Protein AF-A0A9D6XQI2-F1 (afdb_monomer)

Secondary structure (DSSP, 8-state):
-EEEEES---HHHHHHHHHTTEEEEEESS--HHHHHHHHHHHHSS----------------

Radius of gyration: 15.55 Å; Cα contacts (8 Å, |Δi|>4): 38; chains: 1; bounding box: 30×27×50 Å

Foldseek 3Di:
DAEAEEQDCDPVNVVVCVVVVHPYYHHPPDDPVRVVVVVCCVPPDPDPDDPPPDDDDDDDD

Solvent-accessible surface area (backbone atoms only — not comparable to full-atom values): 4072 Å² total; per-residue (Å²): 140,42,75,47,78,36,73,77,68,46,72,68,56,47,53,51,39,47,76,72,62,39,75,43,78,45,58,50,89,67,56,71,67,58,54,51,52,50,51,48,66,71,71,41,81,79,71,77,77,72,80,84,84,74,79,79,80,82,84,80,135

Mean predicted aligned error: 10.52 Å

Structure (mmCIF, N/CA/C/O backbone):
data_AF-A0A9D6XQI2-F1
#
_entry.id   AF-A0A9D6XQI2-F1
#
loop_
_atom_site.group_PDB
_atom_site.id
_atom_site.type_symbol
_atom_site.label_atom_id
_atom_site.label_alt_id
_atom_site.label_comp_id
_atom_site.label_asym_id
_atom_site.label_entity_id
_atom_site.label_seq_id
_atom_site.pdbx_PDB_ins_code
_atom_site.Cartn_x
_atom_site.Cartn_y
_atom_site.Cartn_z
_atom_site.occupancy
_atom_site.B_iso_or_equiv
_atom_site.auth_seq_id
_atom_site.auth_comp_id
_atom_site.auth_asym_id
_atom_site.auth_atom_id
_atom_site.pdbx_PDB_model_num
ATOM 1 N N . PRO A 1 1 ? -3.793 7.523 7.246 1.00 87.19 1 PRO A N 1
ATOM 2 C CA . PRO A 1 1 ? -3.041 6.265 7.012 1.00 87.19 1 PRO A CA 1
ATOM 3 C C . PRO A 1 1 ? -1.749 6.573 6.246 1.00 87.19 1 PRO A C 1
ATOM 5 O O . PRO A 1 1 ? -1.762 7.470 5.407 1.00 87.19 1 PRO A O 1
ATOM 8 N N . VAL A 1 2 ? -0.653 5.870 6.543 1.00 90.69 2 VAL A N 1
ATOM 9 C CA . VAL A 1 2 ? 0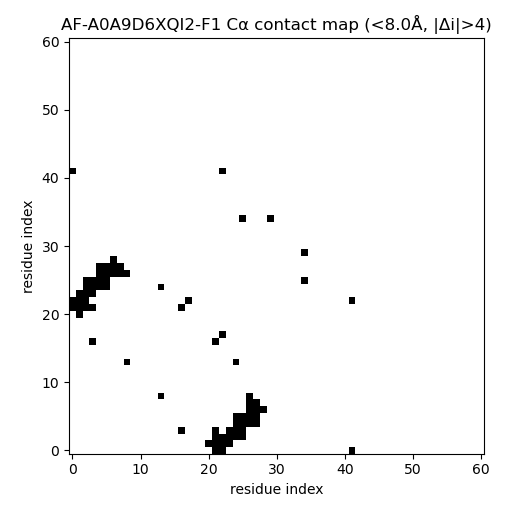.650 6.079 5.885 1.00 90.69 2 VAL A CA 1
ATOM 10 C C . VAL A 1 2 ? 1.031 4.835 5.084 1.00 90.69 2 VAL A C 1
ATOM 12 O O . VAL A 1 2 ? 0.948 3.719 5.597 1.00 90.69 2 VAL A O 1
ATOM 15 N N . LEU A 1 3 ? 1.453 5.040 3.834 1.00 92.62 3 LEU A N 1
ATOM 16 C CA . LEU A 1 3 ? 1.975 4.027 2.915 1.00 92.62 3 LEU A CA 1
ATOM 17 C C . LEU A 1 3 ? 3.439 4.367 2.600 1.00 92.62 3 LEU A C 1
ATOM 19 O O . LEU A 1 3 ? 3.713 5.437 2.059 1.00 92.62 3 LEU A O 1
ATOM 23 N N . LEU A 1 4 ? 4.374 3.476 2.928 1.00 93.56 4 LEU A N 1
ATOM 24 C CA . LEU A 1 4 ? 5.796 3.652 2.618 1.00 93.56 4 LEU A CA 1
ATOM 25 C C . LEU A 1 4 ? 6.122 3.036 1.254 1.00 93.56 4 LEU A C 1
ATOM 27 O O . LEU A 1 4 ? 5.773 1.887 1.011 1.00 93.56 4 LEU A O 1
ATOM 31 N N . VAL A 1 5 ? 6.838 3.761 0.389 1.00 94.06 5 VAL A N 1
ATOM 32 C CA . VAL A 1 5 ? 7.303 3.252 -0.913 1.00 94.06 5 VAL A CA 1
ATOM 33 C C . VAL A 1 5 ? 8.823 3.401 -1.015 1.00 94.06 5 VAL A C 1
ATOM 35 O O . VAL A 1 5 ? 9.322 4.520 -1.149 1.00 94.06 5 VAL A O 1
ATOM 38 N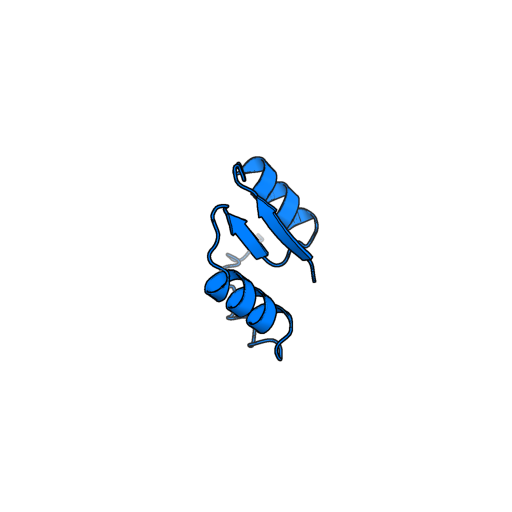 N . SER A 1 6 ? 9.572 2.296 -0.970 1.00 92.19 6 SER A N 1
ATOM 39 C CA . SER A 1 6 ? 11.048 2.314 -0.923 1.00 92.19 6 SER A CA 1
ATOM 40 C C . SER A 1 6 ? 11.679 1.249 -1.822 1.00 92.19 6 SER A C 1
ATOM 42 O O . SER A 1 6 ? 11.157 0.154 -1.928 1.00 92.19 6 SER A O 1
ATOM 44 N N . ALA A 1 7 ? 12.808 1.541 -2.471 1.00 90.75 7 ALA A N 1
ATOM 45 C CA . ALA A 1 7 ? 13.541 0.555 -3.283 1.00 90.75 7 ALA A CA 1
ATOM 46 C C . ALA A 1 7 ? 14.386 -0.419 -2.440 1.00 90.75 7 ALA A C 1
ATOM 48 O O . ALA A 1 7 ? 14.748 -1.490 -2.905 1.00 90.75 7 ALA A O 1
ATOM 49 N N . LEU A 1 8 ? 14.724 -0.023 -1.210 1.00 81.75 8 LEU A N 1
ATOM 50 C CA . LEU A 1 8 ? 15.609 -0.745 -0.295 1.00 81.75 8 LEU A CA 1
ATOM 51 C C . LEU A 1 8 ? 14.991 -0.698 1.104 1.00 81.75 8 LEU A C 1
ATOM 53 O O . LEU A 1 8 ? 15.484 -0.026 2.011 1.00 81.75 8 LEU A O 1
ATOM 57 N N . ALA A 1 9 ? 13.840 -1.347 1.266 1.00 80.75 9 ALA A N 1
ATOM 58 C CA . ALA A 1 9 ? 13.232 -1.514 2.578 1.00 80.75 9 ALA A CA 1
ATOM 59 C C . ALA A 1 9 ? 13.886 -2.715 3.275 1.00 80.75 9 ALA A C 1
ATOM 61 O O . ALA A 1 9 ? 13.363 -3.827 3.208 1.00 80.75 9 ALA A O 1
ATOM 62 N N . SER A 1 10 ? 15.030 -2.493 3.934 1.00 87.06 10 SER A N 1
ATOM 63 C CA . SER A 1 10 ? 15.623 -3.509 4.813 1.00 87.06 10 SER A CA 1
ATOM 64 C C . SER A 1 10 ? 14.622 -3.934 5.894 1.00 87.06 10 SER A C 1
ATOM 66 O O . SER A 1 10 ? 13.702 -3.184 6.234 1.00 87.06 10 SER A O 1
ATOM 68 N N . GLU A 1 11 ? 14.800 -5.125 6.468 1.00 87.56 11 GLU A N 1
ATOM 69 C CA . GLU A 1 11 ? 13.927 -5.596 7.553 1.00 87.56 11 GLU A CA 1
ATOM 70 C C . GLU A 1 11 ? 13.889 -4.628 8.743 1.00 87.56 11 GLU A C 1
ATOM 72 O O . GLU A 1 11 ? 12.831 -4.403 9.325 1.00 8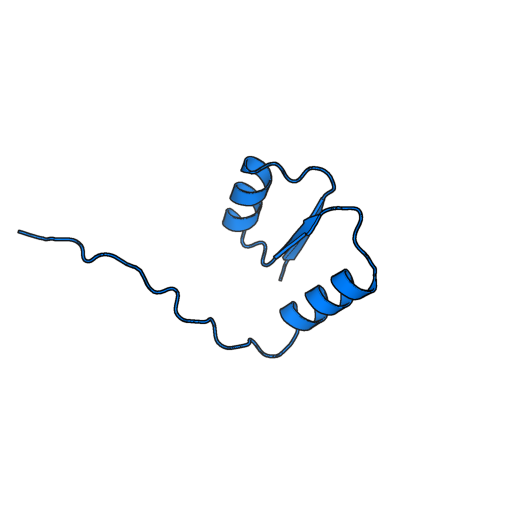7.56 11 GLU A O 1
ATOM 77 N N . GLU A 1 12 ? 15.002 -3.957 9.041 1.00 91.44 12 GLU A N 1
ATOM 78 C CA . GLU A 1 12 ? 15.062 -2.922 10.075 1.00 91.44 12 GLU A CA 1
ATOM 79 C C . GLU A 1 12 ? 14.159 -1.721 9.744 1.00 91.44 12 GLU A C 1
ATOM 81 O O . GLU A 1 12 ? 13.361 -1.280 10.576 1.00 91.44 12 GLU A O 1
ATOM 86 N N . VAL A 1 13 ? 14.208 -1.233 8.500 1.00 89.31 13 VAL A N 1
ATOM 87 C CA . VAL A 1 13 ? 13.340 -0.143 8.028 1.00 89.31 13 VAL A CA 1
ATOM 88 C C . VAL A 1 13 ? 11.873 -0.567 8.066 1.00 89.31 13 VAL A C 1
ATOM 90 O O . VAL A 1 13 ? 11.014 0.220 8.470 1.00 89.31 13 VAL A O 1
ATOM 93 N N . ARG A 1 14 ? 11.569 -1.817 7.699 1.00 89.38 14 ARG A N 1
ATOM 94 C CA . ARG A 1 14 ? 10.206 -2.369 7.748 1.00 89.38 14 ARG A CA 1
ATOM 95 C C . ARG A 1 14 ? 9.693 -2.465 9.179 1.00 89.38 14 ARG A C 1
ATOM 97 O O . ARG A 1 14 ? 8.569 -2.039 9.446 1.00 89.38 14 ARG A O 1
ATOM 104 N N . ALA A 1 15 ? 10.507 -2.974 10.100 1.00 90.38 15 ALA A N 1
ATOM 105 C CA . ALA A 1 15 ? 10.175 -3.058 11.518 1.00 90.38 15 ALA A CA 1
ATOM 106 C C . ALA A 1 15 ? 9.922 -1.666 12.110 1.00 90.38 15 ALA A C 1
ATOM 108 O O . ALA A 1 15 ? 8.901 -1.443 12.768 1.00 90.38 15 ALA A O 1
ATOM 109 N N . ARG A 1 16 ? 10.790 -0.696 11.797 1.00 91.62 16 ARG A N 1
ATOM 110 C CA . ARG A 1 16 ? 10.622 0.682 12.259 1.00 91.62 16 ARG A CA 1
ATOM 11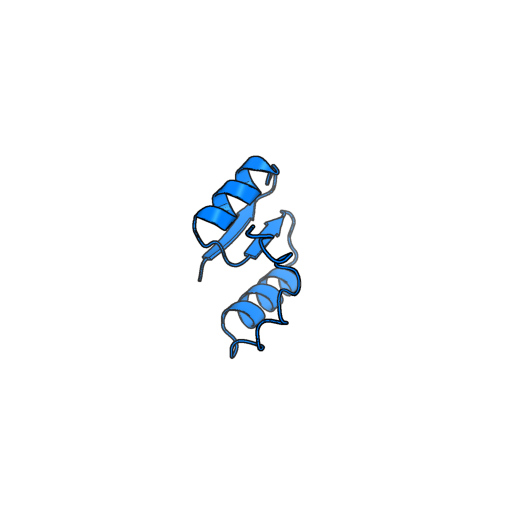1 C C . ARG A 1 16 ? 9.362 1.324 11.689 1.00 91.62 16 ARG A C 1
ATOM 113 O O . ARG A 1 16 ? 8.593 1.909 12.446 1.00 91.62 16 ARG A O 1
ATOM 120 N N . ALA A 1 17 ? 9.108 1.175 10.392 1.00 91.25 17 ALA A N 1
ATOM 121 C CA . ALA A 1 17 ? 7.905 1.688 9.745 1.00 91.25 17 ALA A CA 1
ATOM 122 C C . ALA A 1 17 ? 6.627 1.130 10.394 1.00 91.25 17 ALA A C 1
ATOM 124 O O . ALA A 1 17 ? 5.729 1.899 10.738 1.00 91.25 17 ALA A O 1
ATOM 125 N N . ARG A 1 18 ? 6.573 -0.185 10.650 1.00 88.69 18 ARG A N 1
ATOM 126 C CA . ARG A 1 18 ? 5.449 -0.813 11.366 1.00 88.69 18 ARG A CA 1
ATOM 127 C C . ARG A 1 18 ? 5.270 -0.226 12.769 1.00 88.69 18 ARG A C 1
ATOM 129 O O . ARG A 1 18 ? 4.153 0.131 13.126 1.00 88.69 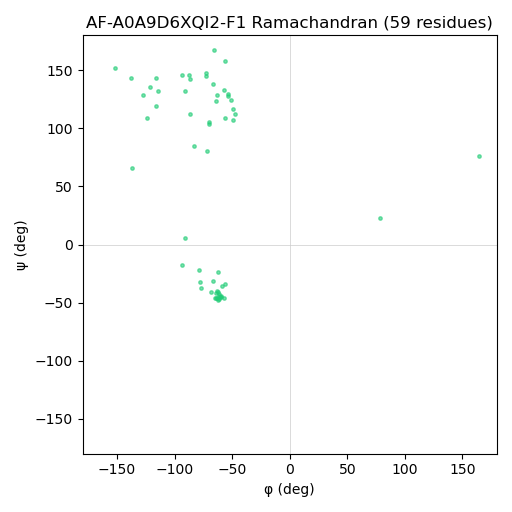18 ARG A O 1
ATOM 136 N N . SER A 1 19 ? 6.356 -0.037 13.527 1.00 92.75 19 SER A N 1
ATOM 137 C CA . SER A 1 19 ? 6.293 0.567 14.873 1.00 92.75 19 SER A CA 1
ATOM 138 C C . SER A 1 19 ? 5.773 2.012 14.887 1.00 92.75 19 SER A C 1
ATOM 140 O O . SER A 1 19 ? 5.252 2.467 15.899 1.00 92.75 19 SER A O 1
ATOM 142 N N . LEU A 1 20 ? 5.890 2.727 13.764 1.00 93.00 20 LEU A N 1
ATOM 143 C CA . LEU A 1 20 ? 5.405 4.099 13.591 1.00 93.00 20 LEU A CA 1
ATOM 144 C C . LEU A 1 20 ? 3.966 4.161 13.046 1.00 93.00 20 LEU A C 1
ATOM 146 O O . LEU A 1 20 ? 3.480 5.244 12.727 1.00 93.00 20 LEU A O 1
ATOM 150 N N . GLY A 1 21 ? 3.286 3.019 12.908 1.00 89.69 21 GLY A N 1
ATOM 151 C CA . GLY A 1 21 ? 1.911 2.959 12.407 1.00 89.69 21 GLY A CA 1
ATOM 152 C C . GLY A 1 21 ? 1.796 3.077 10.885 1.00 89.69 21 GLY A C 1
ATOM 153 O O . GLY A 1 21 ? 0.743 3.459 10.369 1.00 89.69 21 GLY A O 1
ATOM 154 N N . VAL A 1 22 ? 2.862 2.759 10.138 1.00 90.62 22 VAL A N 1
ATOM 155 C CA . VAL A 1 22 ? 2.761 2.599 8.683 1.00 90.62 22 VAL A CA 1
ATOM 156 C C . VAL A 1 22 ? 1.846 1.416 8.382 1.00 90.62 22 VAL A C 1
ATOM 158 O O . VAL A 1 22 ? 2.091 0.291 8.808 1.00 90.62 22 VAL A O 1
ATOM 161 N N . VAL A 1 23 ? 0.796 1.681 7.611 1.00 87.69 23 VAL A N 1
ATOM 162 C CA . VAL A 1 23 ? -0.283 0.726 7.327 1.00 87.69 23 VAL A CA 1
ATOM 163 C C . VAL A 1 23 ? 0.153 -0.290 6.271 1.00 87.69 23 VAL A C 1
ATOM 165 O O . VAL A 1 23 ? -0.270 -1.446 6.285 1.00 87.69 23 VAL A O 1
ATOM 168 N N . ARG A 1 24 ? 1.008 0.135 5.335 1.00 91.19 24 ARG A N 1
ATOM 169 C CA . ARG A 1 24 ? 1.509 -0.685 4.227 1.00 91.19 24 ARG A CA 1
ATOM 170 C C . ARG A 1 24 ? 2.891 -0.220 3.769 1.00 91.19 24 ARG A C 1
ATOM 172 O O . ARG A 1 24 ? 3.217 0.962 3.856 1.00 91.19 24 ARG A O 1
ATOM 179 N N . ILE A 1 25 ? 3.677 -1.150 3.232 1.00 92.38 25 ILE A N 1
ATOM 180 C CA . ILE A 1 25 ? 4.986 -0.891 2.622 1.00 92.38 25 ILE A CA 1
ATOM 181 C C . ILE A 1 25 ? 4.986 -1.519 1.224 1.00 92.38 25 ILE A C 1
ATOM 183 O O . ILE A 1 25 ? 4.651 -2.695 1.096 1.00 92.38 25 ILE A O 1
ATOM 187 N N . LEU A 1 26 ? 5.357 -0.751 0.201 1.00 93.12 26 LEU A N 1
ATOM 188 C CA . LEU A 1 26 ? 5.559 -1.204 -1.177 1.00 93.12 26 LEU A CA 1
ATOM 189 C C . LEU A 1 26 ? 7.023 -1.021 -1.575 1.00 93.12 26 LEU A C 1
ATOM 191 O O . LEU A 1 26 ? 7.656 -0.028 -1.206 1.00 93.12 26 LEU A O 1
ATOM 195 N N . GLU A 1 27 ? 7.547 -1.964 -2.353 1.00 92.62 27 GLU A N 1
ATOM 196 C CA . GLU A 1 27 ? 8.892 -1.855 -2.908 1.00 92.62 27 GLU A CA 1
ATOM 197 C C . GLU A 1 27 ? 8.896 -1.241 -4.300 1.00 92.62 27 GLU A C 1
ATOM 199 O O . GLU A 1 27 ? 7.968 -1.437 -5.079 1.00 92.62 27 GLU A O 1
ATOM 204 N N . LYS A 1 28 ? 9.944 -0.473 -4.607 1.00 93.38 28 LYS A N 1
ATOM 205 C CA . LYS A 1 28 ? 10.177 0.019 -5.968 1.00 93.38 28 LYS A CA 1
ATOM 206 C C . LYS A 1 28 ? 10.994 -1.007 -6.767 1.00 93.38 28 LYS A C 1
ATOM 208 O O . LYS A 1 28 ? 11.923 -1.576 -6.202 1.00 93.38 28 LYS A O 1
ATOM 213 N N . PRO A 1 29 ? 10.747 -1.141 -8.081 1.00 94.44 29 PRO A N 1
ATOM 214 C CA . PRO A 1 29 ? 9.701 -0.460 -8.845 1.00 94.44 29 PRO A CA 1
ATOM 215 C C . PRO A 1 29 ? 8.308 -1.018 -8.522 1.00 94.44 29 PRO A C 1
ATOM 217 O O . PRO A 1 29 ? 8.148 -2.209 -8.298 1.00 94.44 29 PRO A O 1
ATOM 220 N N . VAL A 1 30 ? 7.301 -0.143 -8.527 1.00 94.12 30 VAL A N 1
ATOM 221 C CA . VAL A 1 30 ? 5.898 -0.520 -8.311 1.00 94.12 30 VAL A CA 1
ATOM 222 C C . VAL A 1 30 ? 5.070 -0.098 -9.516 1.00 94.12 30 VAL A C 1
ATOM 224 O O . VAL A 1 30 ? 5.237 1.018 -10.018 1.00 94.12 30 VAL A O 1
ATOM 227 N N . ALA A 1 31 ? 4.182 -0.970 -9.993 1.00 95.81 31 ALA A N 1
ATOM 228 C CA . ALA A 1 31 ? 3.271 -0.612 -11.070 1.00 95.81 31 ALA A CA 1
ATOM 229 C C . ALA A 1 31 ? 2.187 0.349 -10.560 1.00 95.81 31 ALA A C 1
ATOM 231 O O . ALA A 1 31 ? 1.728 0.266 -9.419 1.00 95.81 31 ALA A O 1
ATOM 232 N N . ALA A 1 32 ? 1.722 1.250 -11.429 1.00 96.12 32 ALA A N 1
ATOM 233 C CA . ALA A 1 32 ? 0.669 2.202 -11.073 1.00 96.12 32 ALA A CA 1
ATOM 234 C C . ALA A 1 32 ? -0.626 1.501 -10.618 1.00 96.12 32 ALA A C 1
ATOM 236 O O . ALA A 1 32 ? -1.288 1.971 -9.694 1.00 96.12 32 ALA A O 1
ATOM 237 N N . ALA A 1 33 ? -0.960 0.360 -11.232 1.00 96.38 33 ALA A N 1
ATOM 238 C CA . ALA A 1 33 ? -2.121 -0.444 -10.861 1.00 96.38 33 ALA A CA 1
ATOM 239 C C . ALA A 1 33 ? -2.029 -0.965 -9.416 1.00 96.38 33 ALA A C 1
ATOM 241 O O . ALA A 1 33 ? -2.993 -0.832 -8.663 1.00 96.38 33 ALA A O 1
ATOM 242 N N . ASP A 1 34 ? -0.861 -1.467 -9.005 1.00 93.50 34 ASP A N 1
ATOM 243 C CA . ASP A 1 34 ? -0.635 -2.000 -7.656 1.00 93.50 34 ASP A CA 1
ATOM 244 C C . ASP A 1 34 ? -0.678 -0.894 -6.601 1.00 93.50 34 ASP A C 1
ATOM 246 O O . ASP A 1 34 ? -1.288 -1.051 -5.541 1.00 93.50 34 ASP A O 1
ATOM 250 N N . LEU A 1 35 ? -0.092 0.266 -6.914 1.00 95.44 35 LEU A N 1
ATOM 251 C CA . LEU A 1 35 ? -0.156 1.438 -6.046 1.00 95.44 35 LEU A CA 1
ATOM 252 C C . LEU A 1 35 ? -1.607 1.900 -5.843 1.00 95.44 35 LEU A C 1
ATOM 254 O O . LEU A 1 35 ? -2.030 2.128 -4.709 1.00 95.44 35 LEU A O 1
ATOM 258 N N . LEU A 1 36 ? -2.385 1.998 -6.924 1.00 95.50 36 LEU A N 1
ATOM 259 C CA . LEU A 1 36 ? -3.794 2.392 -6.865 1.00 95.50 36 LEU A CA 1
ATOM 260 C C . LEU A 1 36 ? -4.645 1.374 -6.101 1.00 95.50 36 LEU A C 1
ATOM 262 O O . LEU A 1 36 ? -5.493 1.773 -5.301 1.00 95.50 36 LEU A O 1
ATOM 266 N N . ALA A 1 37 ? -4.418 0.076 -6.311 1.00 93.31 37 ALA A N 1
ATOM 267 C CA . ALA A 1 37 ? -5.089 -0.981 -5.558 1.00 93.31 37 ALA A CA 1
ATOM 268 C C . ALA A 1 37 ? -4.771 -0.884 -4.058 1.00 93.31 37 ALA A C 1
ATOM 270 O O . ALA A 1 37 ? -5.678 -0.965 -3.228 1.00 93.31 37 ALA A O 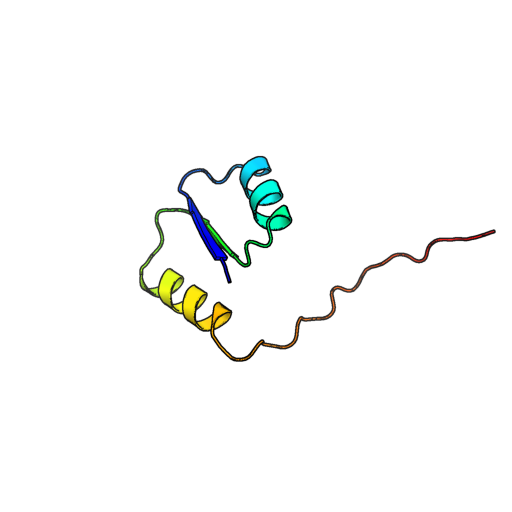1
ATOM 271 N N . CYS A 1 38 ? -3.508 -0.623 -3.708 1.00 93.12 38 CYS A N 1
ATOM 272 C CA . CYS A 1 38 ? -3.080 -0.443 -2.324 1.00 93.12 38 CYS A CA 1
ATOM 273 C C . CYS A 1 38 ? -3.76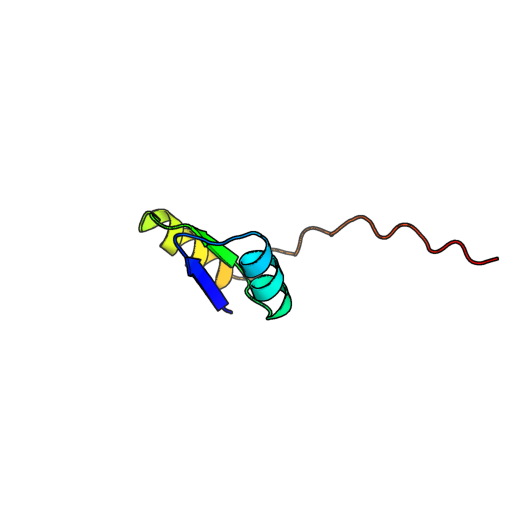5 0.767 -1.671 1.00 93.12 38 CYS A C 1
ATOM 275 O O . CYS A 1 38 ? -4.340 0.642 -0.591 1.00 93.12 38 CYS A O 1
ATOM 277 N N . ILE A 1 39 ? -3.781 1.917 -2.353 1.00 93.75 39 ILE A N 1
ATOM 278 C CA . ILE A 1 39 ? -4.449 3.135 -1.869 1.00 93.75 39 ILE A CA 1
ATOM 279 C C . ILE A 1 39 ? -5.948 2.888 -1.659 1.00 93.75 39 ILE A C 1
ATOM 281 O O . ILE A 1 39 ? -6.488 3.256 -0.617 1.00 93.75 39 ILE A O 1
ATOM 285 N N . ARG A 1 40 ? -6.619 2.224 -2.607 1.00 94.06 40 ARG A N 1
ATOM 286 C CA . ARG A 1 40 ? -8.046 1.883 -2.485 1.00 94.06 40 ARG A CA 1
ATOM 287 C C . ARG A 1 40 ? -8.318 0.952 -1.307 1.00 94.06 40 ARG A C 1
ATOM 289 O O . ARG A 1 40 ? -9.288 1.174 -0.596 1.00 94.06 40 ARG A O 1
ATOM 296 N N . GLY A 1 41 ? -7.461 -0.040 -1.066 1.00 91.38 41 GLY A N 1
ATOM 297 C CA . GLY A 1 41 ? -7.586 -0.930 0.092 1.00 91.38 41 GLY A CA 1
ATOM 298 C C . GLY A 1 41 ? -7.366 -0.220 1.432 1.00 91.38 41 GLY A C 1
ATOM 299 O O . GLY A 1 41 ? -7.976 -0.595 2.424 1.00 91.38 41 GLY A O 1
ATOM 300 N N . ILE A 1 42 ? -6.525 0.818 1.459 1.00 91.44 42 ILE A N 1
ATOM 301 C CA . ILE A 1 42 ? -6.258 1.624 2.659 1.00 91.44 42 ILE A CA 1
ATOM 302 C C . ILE A 1 42 ? -7.396 2.613 2.956 1.00 91.44 42 ILE A C 1
ATOM 304 O O . ILE A 1 42 ? -7.677 2.884 4.120 1.00 91.44 42 ILE A O 1
ATOM 308 N N . LEU A 1 43 ? -7.996 3.204 1.919 1.00 89.75 43 L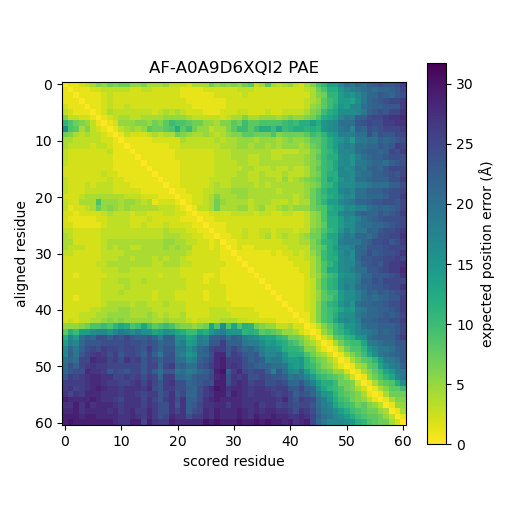EU A N 1
ATOM 309 C CA . LEU A 1 43 ? -9.035 4.235 2.052 1.00 89.75 43 LEU A CA 1
ATOM 310 C C . LEU A 1 43 ? -10.465 3.679 2.016 1.00 89.75 43 LEU A C 1
ATOM 312 O O . LEU A 1 43 ? -11.398 4.391 2.382 1.00 89.75 43 LEU A O 1
ATOM 316 N N . GLY A 1 44 ? -10.647 2.450 1.532 1.00 85.81 44 GLY A N 1
ATOM 317 C CA . GLY A 1 44 ? -11.937 1.770 1.503 1.00 85.81 44 GLY A CA 1
ATOM 318 C C . GLY A 1 44 ? -12.468 1.466 2.909 1.00 85.81 44 GLY A C 1
ATOM 319 O O . GLY A 1 44 ? -11.724 1.576 3.886 1.00 85.81 44 GLY A O 1
ATOM 320 N N . PRO A 1 45 ? -13.753 1.080 3.033 1.00 69.75 45 PRO A N 1
ATOM 321 C CA . PRO A 1 45 ? -14.300 0.638 4.310 1.00 69.75 45 PRO A CA 1
ATOM 322 C C . PRO A 1 45 ? -13.408 -0.476 4.849 1.00 69.75 45 PRO A C 1
ATOM 324 O O . PRO A 1 45 ? -13.091 -1.408 4.108 1.00 69.75 45 PRO A O 1
ATOM 327 N N . ALA A 1 46 ? -12.965 -0.329 6.102 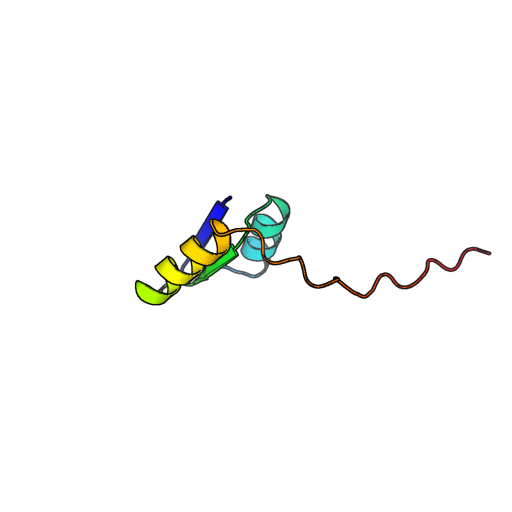1.00 57.00 46 ALA A N 1
ATOM 328 C CA . ALA A 1 46 ? -12.082 -1.280 6.755 1.00 57.00 46 ALA A CA 1
ATOM 329 C C . ALA A 1 46 ? -12.662 -2.684 6.562 1.00 57.00 46 ALA A C 1
ATOM 331 O O . ALA A 1 46 ? -13.702 -3.017 7.130 1.00 57.00 46 ALA A O 1
ATOM 332 N N . ALA A 1 47 ? -12.024 -3.488 5.708 1.00 51.31 47 ALA A N 1
ATOM 333 C CA . ALA A 1 47 ? -12.302 -4.909 5.702 1.00 51.31 47 ALA A CA 1
ATOM 334 C C . ALA A 1 47 ? -12.021 -5.387 7.133 1.00 51.31 47 ALA A C 1
ATOM 336 O O . ALA A 1 47 ? -11.004 -4.964 7.695 1.00 51.31 47 ALA A O 1
ATOM 337 N N . PRO A 1 48 ? -12.917 -6.182 7.740 1.00 45.78 48 PRO A N 1
ATOM 338 C CA . PRO A 1 48 ? -12.729 -6.642 9.105 1.00 45.78 48 PRO A CA 1
ATOM 339 C C . PRO A 1 48 ? -11.333 -7.250 9.213 1.00 45.78 48 PRO A C 1
ATOM 341 O O . PRO A 1 48 ? -10.968 -8.111 8.408 1.00 45.78 48 PRO A O 1
ATOM 344 N N . GLU A 1 49 ? -10.539 -6.735 10.154 1.00 47.62 49 GLU A N 1
ATOM 345 C CA . GLU A 1 49 ? -9.274 -7.343 10.542 1.00 47.62 49 GLU A CA 1
ATOM 346 C C . GLU A 1 49 ? -9.544 -8.830 10.760 1.00 47.62 49 GLU A C 1
ATOM 348 O O . GLU A 1 49 ? -10.298 -9.212 11.655 1.00 47.62 49 GLU A O 1
ATOM 353 N N . ALA A 1 50 ? -8.986 -9.673 9.889 1.00 40.28 50 ALA A N 1
ATOM 354 C CA . ALA A 1 50 ? -8.989 -11.103 10.120 1.00 40.28 50 ALA A CA 1
ATOM 355 C C . ALA A 1 50 ? -8.375 -11.330 11.513 1.00 40.28 50 ALA A C 1
ATOM 357 O O . ALA A 1 50 ? -7.304 -10.765 11.773 1.00 40.28 50 ALA A O 1
ATOM 358 N N . PRO A 1 51 ? -9.029 -12.102 12.403 1.00 45.12 51 PRO A N 1
ATOM 359 C CA . PRO A 1 51 ? -8.530 -12.352 13.745 1.00 45.12 51 PRO A CA 1
ATOM 360 C C . PRO A 1 51 ? -7.063 -12.775 13.683 1.00 45.12 51 PRO A C 1
ATOM 362 O O . PRO A 1 51 ? -6.722 -13.788 13.074 1.00 45.12 51 PRO A O 1
ATOM 365 N N . GLN A 1 52 ? -6.180 -11.971 14.277 1.00 52.06 52 GLN A N 1
ATOM 366 C CA . GLN A 1 52 ? -4.806 -12.375 14.549 1.00 52.06 52 GLN A CA 1
ATOM 367 C C . GLN A 1 52 ? -4.868 -13.399 15.689 1.00 52.06 52 GLN A C 1
ATOM 369 O O . GLN A 1 52 ? -4.712 -13.077 16.865 1.00 52.06 52 GLN A O 1
ATOM 374 N N . GLU A 1 53 ? -5.186 -14.639 15.335 1.00 48.34 53 GLU A N 1
ATOM 375 C CA . GLU A 1 53 ? -5.092 -15.793 16.214 1.00 48.34 53 GLU A CA 1
ATOM 376 C C . GLU A 1 53 ? -3.614 -16.108 16.456 1.00 48.34 53 GLU A C 1
ATOM 378 O O . GLU A 1 53 ? -2.921 -16.594 15.566 1.00 48.34 53 GLU A O 1
ATOM 383 N N . SER A 1 54 ? -3.124 -15.776 17.653 1.00 47.84 54 SER A N 1
ATOM 384 C CA . SER A 1 54 ? -2.212 -16.598 18.471 1.00 47.84 54 SER A CA 1
ATOM 385 C C . SER A 1 54 ? -1.582 -15.744 19.570 1.00 47.84 54 SER A C 1
ATOM 387 O O . SER A 1 54 ? -0.414 -15.362 19.514 1.00 47.84 54 SER A O 1
ATOM 389 N N . THR A 1 55 ? -2.356 -15.458 20.615 1.00 56.06 55 THR A N 1
ATOM 390 C CA . THR A 1 55 ? -1.774 -15.285 21.949 1.00 56.06 55 THR A CA 1
ATOM 391 C C . THR A 1 55 ? -1.702 -16.681 22.572 1.00 56.06 55 THR A C 1
ATOM 393 O O . THR A 1 55 ? -2.761 -17.259 22.818 1.00 56.06 55 THR A O 1
ATOM 396 N N . PRO A 1 56 ? -0.520 -17.276 22.816 1.00 61.72 56 PRO A N 1
ATOM 397 C CA . PRO A 1 56 ? -0.458 -18.418 23.716 1.00 61.72 56 PRO A CA 1
ATOM 398 C C . PRO A 1 56 ? -0.817 -17.931 25.131 1.00 61.72 56 PRO A C 1
ATOM 400 O O . PRO A 1 56 ? -0.388 -16.840 25.524 1.00 61.72 56 PRO A O 1
ATOM 403 N N . PRO A 1 57 ? -1.618 -18.686 25.902 1.00 58.72 57 PRO A N 1
ATOM 404 C CA . PRO A 1 57 ? -1.988 -18.278 27.245 1.00 58.72 57 PRO A CA 1
ATOM 405 C C . PRO A 1 57 ? -0.734 -18.214 28.117 1.00 58.72 57 PRO A C 1
ATOM 407 O O . PRO A 1 57 ? 0.051 -19.161 28.181 1.00 58.72 57 PRO A O 1
ATOM 410 N N . ALA A 1 58 ? -0.566 -17.081 28.797 1.00 57.72 58 ALA A N 1
ATOM 411 C CA . ALA A 1 58 ? 0.339 -16.962 29.922 1.00 57.72 58 ALA A CA 1
ATOM 412 C C . ALA A 1 58 ? -0.054 -18.023 30.961 1.00 57.72 58 ALA A C 1
ATOM 414 O O . ALA A 1 58 ? -1.107 -17.925 31.593 1.00 57.72 58 ALA A O 1
ATOM 415 N N . ALA A 1 59 ? 0.777 -19.053 31.104 1.00 56.94 59 ALA A N 1
ATOM 416 C CA . ALA A 1 59 ? 0.692 -19.973 32.222 1.00 56.94 59 ALA A CA 1
ATOM 417 C C . ALA A 1 59 ? 1.135 -19.215 33.479 1.00 56.94 59 ALA A C 1
ATOM 419 O O . ALA A 1 59 ? 2.313 -18.916 33.669 1.00 56.94 59 ALA A O 1
ATOM 420 N N . ALA A 1 60 ? 0.146 -18.842 34.284 1.00 49.97 60 ALA A N 1
ATOM 421 C CA . ALA A 1 60 ? 0.299 -18.444 35.670 1.00 49.97 60 ALA A CA 1
ATOM 422 C C . ALA A 1 60 ? 0.264 -19.699 36.557 1.00 49.97 60 ALA A C 1
ATOM 424 O O . ALA A 1 60 ? -0.556 -20.584 36.304 1.00 49.97 60 ALA A O 1
ATOM 425 N N . GLY A 1 61 ? 1.087 -19.722 37.611 1.00 49.22 61 GLY A N 1
ATOM 426 C CA . GLY A 1 61 ? 1.007 -20.690 38.714 1.00 49.22 61 GLY A CA 1
ATOM 427 C C . GLY A 1 61 ? 2.283 -21.474 38.939 1.00 49.22 61 GLY A C 1
ATOM 428 O O . GLY A 1 61 ? 2.458 -22.490 38.237 1.00 49.22 61 GLY A O 1
#

Sequence (61 aa):
PVLLVSALASEEVRARARSLGVVRILEKPVAAADLLACIRGILGPAAPEAPQESTPPAAAG

Nearest PDB structures (foldseek):
  1dcf-assembly1_A-2  TM=7.294E-01  e=3.947E-02  Arabidopsis thaliana
  4q7e-assembly1_B  TM=8.208E-01  e=2.085E-01  Leptospira biflexa serovar Patoc strain 'Patoc 1 (Ames)'
  8p6f-assembly1_B  TM=9.428E-01  e=7.790E-01  Flavobacterium johnsoniae
  4kfc-assembly1_B  TM=8.025E-01  e=6.781E-01  Escherichia coli K-12
  7pv7-assembly2_B  TM=9.472E-01  e=1.790E+00  Porphyromonas gingivalis W83

pLDDT: mean 80.59, std 17.97, range [40.28, 96.38]